Protein AF-A0A920HIL3-F1 (afdb_monomer_lite)

Radius of gyration: 23.77 Å; chains: 1; bounding box: 67×42×38 Å

Secondary structure (DSSP, 8-state):
-PPPEE-HHHHHHHHHS--TT-HHHHHHHHHHHHHH-S-SEE-HHHHHHHSTTS---PPP--S----THHHHHHHHHHHHHHHHHHHHHHHHHHHT-

pLDDT: mean 79.43, std 16.53, range [40.5, 94.56]

Foldseek 3Di:
DDAAAEDPVLVVVLVPDDCVPVVVLVVVLVVCCVPPDPDRYDYNVVSQVSDPPPDPPDDDDPPDPPPVCVVVVVVVVVVVVVVVVVVVVVVVVVVVD

Structure (mmCIF, N/CA/C/O backbone):
data_AF-A0A920HIL3-F1
#
_entry.id   AF-A0A920HIL3-F1
#
loop_
_atom_site.group_PDB
_atom_site.id
_atom_site.type_symbol
_atom_site.label_atom_id
_atom_site.label_alt_id
_atom_site.label_comp_id
_atom_site.label_asym_id
_atom_site.label_entity_id
_atom_site.label_seq_id
_atom_site.pdbx_PDB_ins_code
_atom_site.Cartn_x
_atom_site.Cartn_y
_atom_site.Cartn_z
_atom_site.occupancy
_atom_site.B_iso_or_equiv
_atom_site.auth_seq_id
_atom_site.auth_comp_id
_atom_site.auth_asym_id
_atom_site.auth_atom_id
_atom_site.pdbx_PDB_model_num
ATOM 1 N N . MET A 1 1 ? 1.845 -12.817 13.465 1.00 66.00 1 MET A N 1
ATOM 2 C CA . MET A 1 1 ? 1.633 -11.357 13.571 1.00 66.00 1 MET A CA 1
ATOM 3 C C . MET A 1 1 ? 0.249 -11.119 14.157 1.00 66.00 1 MET A C 1
ATOM 5 O O . MET A 1 1 ? -0.644 -11.885 13.805 1.00 66.00 1 MET A O 1
ATOM 9 N N . PRO A 1 2 ? 0.064 -10.149 15.068 1.00 75.69 2 PRO A N 1
ATOM 10 C CA . PRO A 1 2 ? -1.256 -9.840 15.612 1.00 75.69 2 PRO A CA 1
ATOM 11 C C . PRO A 1 2 ? -2.175 -9.349 14.494 1.00 75.69 2 PRO A C 1
ATOM 13 O O . PRO A 1 2 ? -1.751 -8.544 13.664 1.00 75.69 2 PRO A O 1
ATOM 16 N N . THR A 1 3 ? -3.419 -9.822 14.478 1.00 84.25 3 THR A N 1
ATOM 17 C CA . THR A 1 3 ? -4.412 -9.422 13.476 1.00 84.25 3 THR A CA 1
ATOM 18 C C . THR A 1 3 ? -4.691 -7.927 13.565 1.00 84.25 3 THR A C 1
ATOM 20 O O . THR A 1 3 ? -4.977 -7.421 14.651 1.00 84.25 3 THR A O 1
ATOM 23 N N . LEU A 1 4 ? -4.634 -7.248 12.424 1.00 90.19 4 LEU A N 1
ATOM 24 C CA . LEU A 1 4 ? -5.006 -5.848 12.276 1.00 90.19 4 LEU A CA 1
ATOM 25 C C . LEU A 1 4 ? -6.444 -5.757 11.753 1.00 90.19 4 LEU A C 1
ATOM 27 O O . LEU A 1 4 ? -6.870 -6.589 10.951 1.00 90.19 4 LEU A O 1
ATOM 31 N N . ARG A 1 5 ? -7.194 -4.765 12.222 1.00 93.62 5 ARG A N 1
ATOM 32 C CA . ARG A 1 5 ? -8.568 -4.474 11.819 1.00 93.62 5 ARG A CA 1
ATOM 33 C C . ARG A 1 5 ? -8.643 -3.045 11.308 1.00 93.62 5 ARG A C 1
ATOM 35 O O . ARG A 1 5 ? -8.101 -2.134 11.920 1.00 93.62 5 ARG A O 1
ATOM 42 N N . LEU A 1 6 ? -9.307 -2.878 10.175 1.00 94.19 6 LEU A N 1
ATOM 43 C CA . LEU A 1 6 ? -9.645 -1.576 9.620 1.00 94.19 6 LEU A CA 1
ATOM 44 C C . LEU A 1 6 ? -11.068 -1.222 10.050 1.00 94.19 6 LEU A C 1
ATOM 46 O O . LEU A 1 6 ? -11.942 -2.094 10.040 1.00 94.19 6 LEU A O 1
ATOM 50 N N . ASP A 1 7 ? -11.314 0.044 10.354 1.00 94.38 7 ASP A N 1
ATOM 51 C CA . ASP A 1 7 ? -12.670 0.554 10.536 1.00 94.38 7 ASP A CA 1
ATOM 52 C C . ASP A 1 7 ? -13.460 0.482 9.222 1.00 94.38 7 ASP A C 1
ATOM 54 O O . ASP A 1 7 ? -12.894 0.435 8.128 1.00 94.38 7 ASP A O 1
ATOM 58 N N . GLU A 1 8 ? -14.788 0.499 9.312 1.00 94.56 8 GLU A N 1
ATOM 59 C CA . GLU A 1 8 ? -15.676 0.314 8.157 1.00 94.56 8 GLU A CA 1
ATOM 60 C C . GLU A 1 8 ? -15.413 1.331 7.031 1.00 94.56 8 GLU A C 1
ATOM 62 O O . GLU A 1 8 ? -15.342 0.970 5.856 1.00 94.56 8 GLU A O 1
ATOM 67 N N . THR A 1 9 ? -15.160 2.591 7.387 1.00 92.75 9 THR A N 1
ATOM 68 C CA . THR A 1 9 ? -14.817 3.656 6.429 1.00 92.75 9 THR A CA 1
ATOM 69 C C . THR A 1 9 ? -13.471 3.411 5.744 1.00 92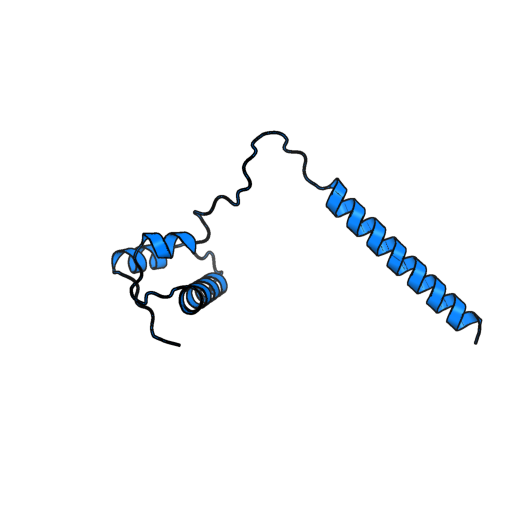.75 9 THR A C 1
ATOM 71 O O . THR A 1 9 ? -13.343 3.602 4.533 1.00 92.75 9 THR A O 1
ATOM 74 N N . ALA A 1 10 ? -12.477 2.918 6.487 1.00 93.31 10 ALA A N 1
ATOM 75 C CA . ALA A 1 10 ? -11.161 2.591 5.951 1.00 93.31 10 ALA A CA 1
ATOM 76 C C . ALA A 1 10 ? -11.237 1.392 4.992 1.00 93.31 10 ALA A C 1
ATOM 78 O O . ALA A 1 10 ? -10.620 1.409 3.927 1.00 93.31 10 ALA A O 1
ATOM 79 N N . GLN A 1 11 ? -12.050 0.382 5.319 1.00 93.88 11 GLN A N 1
ATOM 80 C CA . GLN A 1 11 ? -12.308 -0.749 4.423 1.00 93.88 11 GLN A CA 1
ATOM 81 C C . GLN A 1 11 ? -12.932 -0.290 3.101 1.00 93.88 11 GLN A C 1
ATOM 83 O O . GLN A 1 11 ? -12.454 -0.675 2.035 1.00 93.88 11 GLN A O 1
ATOM 88 N N . GLN A 1 12 ? -13.949 0.578 3.154 1.00 93.81 12 GLN A N 1
ATOM 89 C CA . GLN A 1 12 ? -14.581 1.126 1.951 1.00 93.81 12 GLN A CA 1
ATOM 90 C C . GLN A 1 12 ? -13.575 1.860 1.059 1.00 93.81 12 GLN A C 1
ATOM 92 O O . GLN A 1 12 ? -13.543 1.628 -0.149 1.00 93.81 12 GLN A O 1
ATOM 97 N N . ILE A 1 13 ? -12.714 2.695 1.645 1.00 90.62 13 ILE A N 1
ATOM 98 C CA . ILE A 1 13 ? -11.687 3.432 0.900 1.00 90.62 13 ILE A CA 1
ATOM 99 C C . ILE A 1 13 ? -10.680 2.478 0.258 1.00 90.62 13 ILE A C 1
ATOM 101 O O . ILE A 1 13 ? -10.352 2.655 -0.914 1.00 90.62 13 ILE A O 1
ATOM 105 N N . LEU A 1 14 ? -10.215 1.461 0.991 1.00 91.25 14 LEU A N 1
ATOM 106 C CA . LEU A 1 14 ? -9.284 0.458 0.471 1.00 91.25 14 LEU A CA 1
ATOM 107 C C . LEU A 1 14 ? -9.879 -0.298 -0.729 1.00 91.25 14 LEU A C 1
ATOM 109 O O . LEU A 1 14 ? -9.178 -0.539 -1.711 1.00 91.25 14 LEU A O 1
ATOM 113 N N . CYS A 1 15 ? -11.169 -0.640 -0.667 1.00 90.94 15 CYS A N 1
ATOM 114 C CA . CYS A 1 15 ? -11.887 -1.304 -1.756 1.00 90.94 15 CYS A CA 1
ATOM 115 C C . CYS A 1 15 ? -12.132 -0.393 -2.967 1.00 90.94 15 CYS A C 1
ATOM 117 O O . CYS A 1 15 ? -12.153 -0.880 -4.093 1.00 90.94 15 CYS A O 1
ATOM 119 N N . GLN A 1 16 ? -12.312 0.912 -2.753 1.00 90.12 16 GLN A N 1
ATOM 120 C CA . GLN A 1 16 ? -12.480 1.897 -3.826 1.00 90.12 16 GLN A CA 1
ATOM 121 C C . GLN A 1 16 ? -11.161 2.273 -4.510 1.00 90.12 16 GLN A C 1
ATOM 123 O O . GLN A 1 16 ? -11.189 2.887 -5.578 1.00 90.12 16 GLN A O 1
ATOM 128 N N . GLN A 1 17 ? -10.009 1.944 -3.915 1.00 87.06 17 GLN A N 1
ATOM 129 C CA . GLN A 1 17 ? -8.724 2.224 -4.545 1.00 87.06 17 GLN A CA 1
ATOM 130 C C . GLN A 1 17 ? -8.560 1.441 -5.843 1.00 87.06 17 GLN A C 1
ATOM 132 O O . GLN A 1 17 ? -8.724 0.221 -5.896 1.00 87.06 17 GLN A O 1
ATOM 137 N N . ASP A 1 18 ? -8.162 2.160 -6.887 1.00 84.75 18 ASP A N 1
ATOM 138 C CA . ASP A 1 18 ? -7.837 1.555 -8.165 1.00 84.75 18 ASP A CA 1
ATOM 139 C C . ASP A 1 18 ? -6.389 1.064 -8.162 1.00 84.75 18 ASP A C 1
ATOM 141 O O . ASP A 1 18 ? -5.437 1.828 -8.323 1.00 84.75 18 ASP A O 1
ATOM 145 N N . TRP A 1 19 ? -6.233 -0.244 -7.984 1.00 85.69 19 TRP A N 1
ATOM 146 C CA . TRP A 1 19 ? -4.931 -0.900 -7.972 1.00 85.69 19 TRP A CA 1
ATOM 147 C C . TRP A 1 19 ? -4.316 -1.043 -9.369 1.00 85.69 19 TRP A C 1
ATOM 149 O O . TRP A 1 19 ? -3.178 -1.495 -9.460 1.00 85.69 19 TRP A O 1
ATOM 159 N N . LYS A 1 20 ? -5.029 -0.703 -10.461 1.00 84.00 20 LYS A N 1
ATOM 160 C CA . LYS A 1 20 ? -4.541 -0.764 -11.859 1.00 84.00 20 LYS A CA 1
ATOM 161 C C . LYS A 1 20 ? -3.808 -2.074 -12.212 1.00 84.00 20 LYS A C 1
ATOM 163 O O . LYS A 1 20 ? -2.818 -2.074 -12.936 1.00 84.00 20 LYS A O 1
ATOM 168 N N . GLY A 1 21 ? -4.265 -3.204 -11.665 1.00 80.94 21 GLY A N 1
ATOM 169 C CA . GLY A 1 21 ? -3.644 -4.525 -11.856 1.00 80.94 21 GLY A CA 1
ATOM 170 C C . GLY A 1 21 ? -2.428 -4.826 -10.963 1.00 80.94 21 GLY A C 1
ATOM 171 O O . GLY A 1 21 ? -1.892 -5.932 -11.008 1.00 80.94 21 GLY A O 1
ATOM 172 N N . A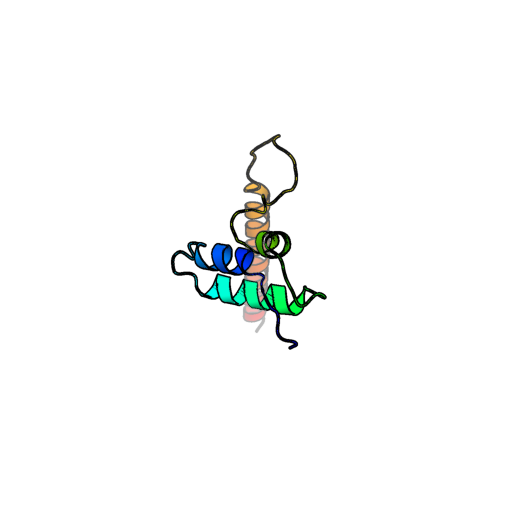SN A 1 22 ? -2.007 -3.900 -10.102 1.00 87.94 22 ASN A N 1
ATOM 173 C CA . ASN A 1 22 ? -0.878 -4.054 -9.189 1.00 87.94 22 ASN A CA 1
ATOM 174 C C . ASN A 1 22 ? -1.302 -4.578 -7.807 1.00 87.94 22 ASN A C 1
ATOM 176 O O . ASN A 1 22 ? -1.171 -3.913 -6.780 1.00 87.94 22 ASN A O 1
ATOM 180 N N . ILE A 1 23 ? -1.753 -5.831 -7.759 1.00 87.88 23 ILE A N 1
ATOM 181 C CA . ILE A 1 23 ? -2.138 -6.493 -6.498 1.00 87.88 23 ILE A CA 1
ATOM 182 C C . ILE A 1 23 ? -0.974 -6.631 -5.500 1.00 87.88 23 ILE A C 1
ATOM 184 O O . ILE A 1 23 ? -1.192 -6.836 -4.306 1.00 87.88 23 ILE A O 1
ATOM 188 N N . ARG A 1 24 ? 0.279 -6.485 -5.958 1.00 93.31 24 ARG A N 1
ATOM 189 C CA . ARG A 1 24 ? 1.460 -6.516 -5.086 1.00 93.31 24 ARG A CA 1
ATOM 190 C C . ARG A 1 24 ? 1.530 -5.278 -4.199 1.00 93.31 24 ARG A C 1
ATOM 192 O O . ARG A 1 24 ? 1.973 -5.396 -3.065 1.00 93.31 24 ARG A O 1
ATOM 199 N N . GLN A 1 25 ? 1.073 -4.120 -4.678 1.00 89.69 25 GLN A N 1
ATOM 200 C CA . GLN A 1 25 ? 1.004 -2.908 -3.857 1.00 89.69 25 GLN A CA 1
ATOM 201 C C . GLN A 1 25 ? 0.055 -3.086 -2.673 1.00 89.69 25 GLN A C 1
ATOM 203 O O . GLN A 1 25 ? 0.428 -2.732 -1.559 1.00 89.69 25 GLN A O 1
ATOM 208 N N . LEU A 1 26 ? -1.112 -3.702 -2.887 1.00 91.25 26 LEU A N 1
ATOM 209 C CA . LEU A 1 26 ? -2.045 -4.020 -1.803 1.00 91.25 26 LEU A CA 1
ATOM 210 C C . LEU A 1 26 ? -1.372 -4.901 -0.743 1.00 91.25 26 LEU A C 1
ATOM 212 O O . LEU A 1 26 ? -1.455 -4.610 0.449 1.00 91.25 26 LEU A O 1
ATOM 216 N N . ARG A 1 27 ? -0.655 -5.945 -1.180 1.00 91.50 27 ARG A N 1
ATOM 217 C CA . ARG A 1 27 ? 0.092 -6.824 -0.273 1.00 91.50 27 ARG A CA 1
ATOM 218 C C . ARG A 1 27 ? 1.164 -6.061 0.506 1.00 91.50 27 ARG A C 1
ATOM 220 O O . ARG A 1 27 ? 1.233 -6.198 1.721 1.00 91.50 27 ARG A O 1
ATOM 227 N N . ASN A 1 28 ? 1.954 -5.235 -0.179 1.00 91.69 28 ASN A N 1
ATOM 228 C CA . ASN A 1 28 ? 3.009 -4.437 0.443 1.00 91.69 28 ASN A CA 1
ATOM 229 C C . ASN A 1 28 ? 2.443 -3.472 1.494 1.00 91.69 28 ASN A C 1
ATOM 231 O O . ASN A 1 28 ? 3.015 -3.348 2.570 1.00 91.69 28 ASN A O 1
ATOM 235 N N . ILE A 1 29 ? 1.314 -2.821 1.210 1.00 91.62 29 ILE A N 1
ATOM 236 C CA . ILE A 1 29 ? 0.645 -1.911 2.149 1.00 91.62 29 ILE A CA 1
ATOM 237 C C . ILE A 1 29 ? 0.131 -2.675 3.373 1.00 91.62 29 ILE A C 1
ATOM 239 O O . ILE A 1 29 ? 0.347 -2.241 4.502 1.00 91.62 29 ILE A O 1
ATOM 243 N N . ALA A 1 30 ? -0.488 -3.842 3.177 1.00 91.19 30 ALA A N 1
ATOM 244 C CA . ALA A 1 30 ? -0.934 -4.687 4.284 1.00 91.19 30 ALA A CA 1
ATOM 245 C C . ALA A 1 30 ? 0.237 -5.161 5.168 1.00 91.19 30 ALA A C 1
ATOM 247 O O . ALA A 1 30 ? 0.139 -5.128 6.395 1.00 91.19 30 ALA A O 1
ATOM 248 N N . GLU A 1 31 ? 1.357 -5.557 4.555 1.00 92.38 31 GLU A N 1
ATOM 249 C CA . GLU A 1 31 ? 2.588 -5.921 5.265 1.00 92.38 31 GLU A CA 1
ATOM 250 C C . GLU A 1 31 ? 3.152 -4.726 6.049 1.00 92.38 31 GLU A C 1
ATOM 252 O O . GLU A 1 31 ? 3.441 -4.860 7.238 1.00 92.38 31 GLU A O 1
ATOM 257 N N . GLN A 1 32 ? 3.247 -3.549 5.421 1.00 91.38 32 GLN A N 1
ATOM 258 C CA . GLN A 1 32 ? 3.717 -2.319 6.062 1.00 91.38 32 GLN A CA 1
ATOM 259 C C . GLN A 1 32 ? 2.869 -1.955 7.280 1.00 91.38 32 GLN A C 1
ATOM 261 O O . GLN A 1 32 ? 3.425 -1.784 8.362 1.00 91.38 32 GLN A O 1
ATOM 266 N N . MET A 1 33 ? 1.541 -1.920 7.142 1.00 91.25 33 MET A N 1
ATOM 267 C CA . MET A 1 33 ? 0.637 -1.643 8.263 1.00 91.25 33 MET A CA 1
ATOM 268 C C . MET A 1 33 ? 0.808 -2.670 9.388 1.00 91.25 33 MET A C 1
ATOM 270 O O . MET A 1 33 ? 0.871 -2.307 10.557 1.00 91.25 33 MET A O 1
ATOM 274 N N . SER A 1 34 ? 0.952 -3.959 9.062 1.00 90.12 34 SER A N 1
ATOM 275 C CA . SER A 1 34 ? 1.120 -5.003 10.080 1.00 90.12 34 SER A CA 1
ATOM 276 C C . SER A 1 34 ? 2.440 -4.902 10.862 1.00 90.12 34 SER A C 1
ATOM 278 O O . SER A 1 34 ? 2.505 -5.401 11.994 1.00 90.12 34 SER A O 1
ATOM 280 N N . ILE A 1 35 ? 3.487 -4.330 10.257 1.00 91.06 35 ILE A N 1
ATOM 281 C CA . ILE A 1 35 ? 4.822 -4.175 10.854 1.00 91.06 35 ILE A CA 1
ATOM 282 C C . ILE A 1 35 ? 4.934 -2.854 11.621 1.00 91.06 35 ILE A C 1
ATOM 284 O O . ILE A 1 35 ? 5.458 -2.842 12.734 1.00 91.06 35 ILE A O 1
ATOM 288 N N . LEU A 1 36 ? 4.482 -1.755 11.016 1.00 90.69 36 LEU A N 1
ATOM 289 C CA . LEU A 1 36 ? 4.738 -0.396 11.493 1.00 90.69 36 LEU A CA 1
ATOM 290 C C . LEU A 1 36 ? 3.730 0.056 12.550 1.00 90.69 36 LEU A C 1
ATOM 292 O O . LEU A 1 36 ? 4.096 0.805 13.457 1.00 90.69 36 LEU A O 1
ATOM 296 N N . GLU A 1 37 ? 2.488 -0.424 12.476 1.00 92.50 37 GLU A N 1
ATOM 297 C CA . GLU A 1 37 ? 1.449 0.017 13.396 1.00 92.50 37 GLU A CA 1
ATOM 298 C C . GLU A 1 37 ? 1.513 -0.718 14.734 1.00 92.50 37 GLU A C 1
ATOM 300 O O . GLU A 1 37 ? 1.513 -1.954 14.837 1.00 92.50 37 GLU A O 1
ATOM 305 N N . LYS A 1 38 ? 1.552 0.081 15.802 1.00 89.38 38 LYS A N 1
ATOM 306 C CA . LYS A 1 38 ? 1.437 -0.421 17.174 1.00 89.38 38 LYS A CA 1
ATOM 307 C C . LYS A 1 38 ? -0.017 -0.760 17.486 1.00 89.38 38 LYS A C 1
ATOM 309 O O . LYS A 1 38 ? -0.285 -1.828 18.045 1.00 89.38 38 LYS A O 1
ATOM 314 N N . GLU A 1 39 ? -0.932 0.121 17.086 1.00 89.25 39 GLU A N 1
ATOM 315 C CA . GLU A 1 39 ? -2.371 -0.069 17.230 1.00 89.25 39 GLU A CA 1
ATOM 316 C C . GLU A 1 39 ? -2.901 -1.104 16.235 1.00 89.25 39 GLU A C 1
ATOM 318 O O . GLU A 1 39 ? -2.371 -1.291 15.142 1.00 89.25 39 GLU A O 1
ATOM 323 N N . ARG A 1 40 ? -3.937 -1.839 16.648 1.00 90.25 40 ARG A N 1
ATOM 324 C CA . ARG A 1 40 ? -4.516 -2.933 15.848 1.00 90.25 40 ARG A CA 1
ATOM 325 C C . ARG A 1 40 ? -5.868 -2.597 15.250 1.00 90.25 40 ARG A C 1
ATOM 327 O O . ARG A 1 40 ? -6.325 -3.364 14.414 1.00 90.25 40 ARG A O 1
ATOM 334 N N . ASN A 1 41 ? -6.465 -1.479 15.645 1.00 92.88 41 ASN A N 1
ATOM 335 C CA . ASN A 1 41 ? -7.656 -0.927 15.019 1.00 92.88 41 ASN A CA 1
ATOM 336 C C . ASN A 1 41 ? -7.224 0.354 14.316 1.00 92.88 41 ASN A C 1
ATOM 338 O O . ASN A 1 41 ? -6.786 1.289 14.976 1.00 92.88 41 ASN A O 1
ATOM 342 N N . LEU A 1 42 ? -7.279 0.353 12.991 1.00 92.69 42 LEU A N 1
ATOM 343 C CA . LEU A 1 42 ? -6.835 1.467 12.173 1.00 92.69 42 LEU A CA 1
ATOM 344 C C . LEU A 1 42 ? -8.028 2.178 11.553 1.00 92.69 42 LEU A C 1
ATOM 346 O O . LEU A 1 42 ? -8.921 1.562 10.966 1.00 92.69 42 LEU A O 1
ATOM 350 N N . ASN A 1 43 ? -7.973 3.498 11.627 1.00 93.12 43 ASN A N 1
ATOM 351 C CA . ASN A 1 43 ? -8.953 4.382 11.031 1.00 93.12 43 ASN A CA 1
ATOM 352 C C . ASN A 1 43 ? -8.560 4.781 9.595 1.00 93.12 43 ASN A C 1
ATOM 354 O O . ASN A 1 43 ? -7.512 4.424 9.055 1.00 93.12 43 ASN A O 1
ATOM 358 N N . THR A 1 44 ? -9.414 5.581 8.966 1.00 91.12 44 THR A N 1
ATOM 359 C CA . THR A 1 44 ? -9.178 6.089 7.609 1.00 91.12 44 THR A CA 1
ATOM 360 C C . THR A 1 44 ? -7.916 6.955 7.506 1.00 91.12 44 THR A C 1
ATOM 362 O O . THR A 1 44 ? -7.232 6.932 6.483 1.00 91.12 44 THR A O 1
ATOM 365 N N . GLU A 1 45 ? -7.593 7.733 8.539 1.00 90.56 45 GLU A N 1
ATOM 366 C CA . GLU A 1 45 ? -6.427 8.622 8.529 1.00 90.56 45 GLU A CA 1
ATOM 367 C C . GLU A 1 45 ? -5.131 7.823 8.437 1.00 90.56 45 GLU A C 1
ATOM 369 O O . GLU A 1 45 ? -4.333 8.068 7.537 1.00 90.56 45 GLU A O 1
ATOM 374 N N . THR A 1 46 ? -4.957 6.818 9.295 1.00 90.88 46 THR A N 1
ATOM 375 C CA . THR A 1 46 ? -3.792 5.919 9.262 1.00 90.88 46 THR A CA 1
ATOM 376 C C . THR A 1 46 ? -3.671 5.215 7.912 1.00 90.88 46 THR A C 1
ATOM 378 O O . THR A 1 46 ? -2.626 5.322 7.276 1.00 90.88 46 THR A O 1
ATOM 381 N N . LEU A 1 47 ? -4.752 4.621 7.389 1.00 91.62 47 LEU A N 1
ATOM 382 C CA . LEU A 1 47 ? -4.751 3.979 6.069 1.00 91.62 47 LEU A CA 1
ATOM 383 C C . LEU A 1 47 ? -4.302 4.931 4.943 1.00 91.62 47 LEU A C 1
ATOM 385 O O . LEU A 1 47 ? -3.525 4.532 4.075 1.00 91.62 47 LEU A O 1
ATOM 389 N N . ASN A 1 48 ? -4.755 6.189 4.953 1.00 89.69 48 ASN A N 1
ATOM 390 C CA . ASN A 1 48 ? -4.407 7.169 3.918 1.00 89.69 48 ASN A CA 1
ATOM 391 C C . ASN A 1 48 ? -2.898 7.438 3.806 1.00 89.69 48 ASN A C 1
ATOM 393 O O . ASN A 1 48 ? -2.445 7.790 2.718 1.00 89.69 48 ASN A O 1
ATOM 397 N N . HIS A 1 49 ? -2.124 7.253 4.881 1.00 89.62 49 HIS A N 1
ATOM 398 C CA . HIS A 1 49 ? -0.666 7.398 4.842 1.00 89.62 49 HIS A CA 1
ATOM 399 C C . HIS A 1 49 ? 0.005 6.303 4.004 1.00 89.62 49 HIS A C 1
ATOM 401 O O . HIS A 1 49 ? 1.082 6.519 3.461 1.00 89.62 49 HIS A O 1
ATOM 407 N N . TYR A 1 50 ? -0.634 5.143 3.860 1.00 89.69 50 TYR A N 1
ATOM 408 C CA . TYR A 1 50 ? -0.091 4.017 3.104 1.00 89.69 50 TYR A CA 1
ATOM 409 C C . TYR A 1 50 ? -0.581 3.977 1.652 1.00 89.69 50 TYR A C 1
ATOM 411 O O . TYR A 1 50 ? 0.026 3.314 0.811 1.00 89.69 50 TYR A O 1
ATOM 419 N N . LEU A 1 51 ? -1.677 4.671 1.333 1.00 89.00 51 LEU A N 1
ATOM 420 C CA . LEU A 1 51 ? -2.256 4.638 -0.006 1.00 89.00 51 LEU A CA 1
ATOM 421 C C . LEU A 1 51 ? -1.415 5.431 -1.025 1.00 89.00 51 LEU A C 1
ATOM 423 O O . LEU A 1 51 ? -0.947 6.533 -0.732 1.00 89.00 51 LEU A O 1
ATOM 427 N N . PRO A 1 52 ? -1.282 4.929 -2.267 1.00 77.00 52 PRO A N 1
ATOM 428 C CA . PRO A 1 52 ? -0.321 5.436 -3.251 1.00 77.00 52 PRO A CA 1
ATOM 429 C C . PRO A 1 52 ? -0.590 6.848 -3.814 1.00 77.00 52 PRO A C 1
ATOM 431 O O . PRO A 1 52 ? 0.167 7.294 -4.670 1.00 77.00 52 PRO A O 1
ATOM 434 N N . ASN A 1 53 ? -1.605 7.581 -3.342 1.00 66.50 53 ASN A N 1
ATOM 435 C CA . ASN A 1 53 ? -2.071 8.825 -3.974 1.00 66.50 53 ASN A CA 1
ATOM 436 C C . ASN A 1 53 ? -2.130 10.069 -3.064 1.00 66.50 53 ASN A C 1
ATOM 438 O O . ASN A 1 53 ? -2.624 11.101 -3.514 1.00 66.50 53 ASN A O 1
ATOM 442 N N . LYS A 1 54 ? -1.656 10.025 -1.808 1.00 55.41 54 LYS A N 1
ATOM 443 C CA . LYS A 1 54 ? -1.750 11.199 -0.906 1.00 55.41 54 LYS A CA 1
ATOM 444 C C . LYS A 1 54 ? -0.477 11.645 -0.203 1.00 55.41 54 LYS A C 1
ATOM 446 O O . LYS A 1 54 ? -0.512 12.686 0.445 1.00 55.41 54 LYS A O 1
ATOM 451 N N . ILE A 1 55 ? 0.644 10.953 -0.374 1.00 49.09 55 ILE A N 1
ATOM 452 C CA . ILE A 1 55 ? 1.935 11.529 0.003 1.00 49.09 55 ILE A CA 1
ATOM 453 C C . ILE A 1 55 ? 2.452 12.301 -1.216 1.00 49.09 55 ILE A C 1
ATOM 455 O O . ILE A 1 55 ? 2.972 11.669 -2.142 1.00 49.09 55 ILE A O 1
ATOM 459 N N . PRO A 1 56 ? 2.350 13.646 -1.268 1.00 45.38 56 PRO A N 1
ATOM 460 C CA . PRO A 1 56 ? 3.311 14.385 -2.062 1.00 45.38 56 PRO A CA 1
ATOM 461 C C . PRO A 1 56 ? 4.674 13.987 -1.504 1.00 45.38 56 PRO A C 1
ATOM 463 O O . PRO A 1 56 ? 4.961 14.203 -0.326 1.00 45.38 56 PRO A O 1
ATOM 466 N N . LYS A 1 57 ? 5.483 13.322 -2.328 1.00 49.50 57 LYS A N 1
ATOM 467 C CA . LYS A 1 57 ? 6.898 13.103 -2.046 1.00 49.50 57 LYS A CA 1
ATOM 468 C C . LYS A 1 57 ? 7.538 14.487 -1.917 1.00 49.50 57 LYS A C 1
ATOM 470 O O . LYS A 1 57 ? 7.985 15.047 -2.908 1.00 49.50 57 LYS A O 1
ATOM 475 N N . LEU A 1 58 ? 7.496 15.090 -0.736 1.00 53.66 58 LEU A N 1
ATOM 476 C CA . LEU A 1 58 ? 8.293 16.275 -0.449 1.00 53.66 58 LEU A CA 1
ATOM 477 C C . LEU A 1 58 ? 9.747 15.797 -0.277 1.00 53.66 58 LEU A C 1
ATOM 479 O O . LEU A 1 58 ? 9.988 14.708 0.245 1.00 53.66 58 LEU A O 1
ATOM 483 N N . PRO A 1 59 ? 10.708 16.591 -0.755 1.00 45.62 59 PRO A N 1
ATOM 484 C CA . PRO A 1 59 ? 11.041 17.800 -0.034 1.00 45.62 59 PRO A CA 1
ATOM 485 C C . PRO A 1 59 ? 10.420 19.030 -0.683 1.00 45.62 59 PRO A C 1
ATOM 487 O O . PRO A 1 59 ? 10.252 19.121 -1.896 1.00 45.62 59 PRO A O 1
ATOM 490 N N . ALA A 1 60 ? 10.061 19.993 0.159 1.00 61.94 60 ALA A N 1
ATOM 491 C CA . ALA A 1 60 ? 9.691 21.320 -0.288 1.00 61.94 60 ALA A CA 1
ATOM 492 C C . ALA A 1 60 ? 10.875 21.969 -1.022 1.00 61.94 60 ALA A C 1
ATOM 494 O O . ALA A 1 60 ? 11.918 22.196 -0.414 1.00 61.94 60 ALA A O 1
ATOM 495 N N . ARG A 1 61 ? 10.683 22.302 -2.302 1.00 43.56 61 ARG A N 1
ATOM 496 C CA . ARG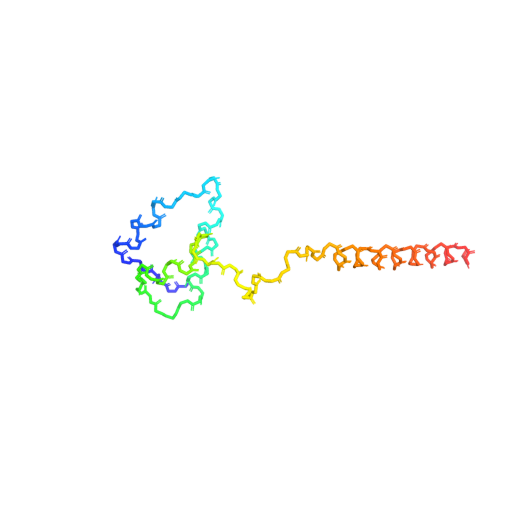 A 1 61 ? 10.987 23.613 -2.901 1.00 43.56 61 ARG A CA 1
ATOM 497 C C . ARG A 1 61 ? 10.477 23.646 -4.344 1.00 43.56 61 ARG A C 1
ATOM 499 O O . ARG A 1 61 ? 10.822 22.787 -5.142 1.00 43.56 61 ARG A O 1
ATOM 506 N N . LEU A 1 62 ? 9.647 24.643 -4.650 1.00 50.78 62 LEU A N 1
ATOM 507 C CA . LEU A 1 62 ? 9.147 24.964 -5.993 1.00 50.78 62 LEU A CA 1
ATOM 508 C C . LEU A 1 62 ? 10.059 25.997 -6.681 1.00 50.78 62 LEU A C 1
ATOM 510 O O . LEU A 1 62 ? 9.588 26.845 -7.423 1.00 50.78 62 LEU A O 1
ATOM 514 N N . ASP A 1 63 ? 11.365 25.934 -6.443 1.00 40.50 63 ASP A N 1
ATOM 515 C CA . ASP A 1 63 ? 12.330 26.770 -7.152 1.00 40.50 63 ASP A CA 1
ATOM 516 C C . ASP A 1 63 ? 13.335 25.828 -7.818 1.00 40.50 63 ASP A C 1
ATOM 518 O O . ASP A 1 63 ? 14.010 25.064 -7.135 1.00 40.50 63 ASP A O 1
ATOM 522 N N . ASP A 1 64 ? 13.379 25.874 -9.149 1.00 42.62 64 ASP A N 1
ATOM 523 C CA . ASP A 1 64 ? 14.238 25.102 -10.053 1.00 42.62 64 ASP A CA 1
ATOM 524 C C . ASP A 1 64 ? 13.863 23.627 -10.286 1.00 42.62 64 ASP A C 1
ATOM 526 O O . ASP A 1 64 ? 14.462 22.685 -9.769 1.00 42.62 64 ASP A O 1
ATOM 530 N N . ILE A 1 65 ? 12.955 23.425 -11.248 1.00 46.69 65 ILE A N 1
ATOM 531 C CA . ILE A 1 65 ? 12.998 22.258 -12.140 1.00 46.69 65 ILE A CA 1
ATOM 532 C C . ILE A 1 65 ? 14.328 22.333 -12.908 1.00 46.69 65 ILE A C 1
ATOM 534 O O . ILE A 1 65 ? 14.413 22.860 -14.015 1.00 46.69 65 ILE A O 1
ATOM 538 N N . LYS A 1 66 ? 15.393 21.838 -12.288 1.00 46.16 66 LYS A N 1
ATOM 539 C CA . LYS A 1 66 ? 16.589 21.358 -12.969 1.00 46.16 66 LYS A CA 1
ATOM 540 C C . LYS A 1 66 ? 16.717 19.911 -12.555 1.00 46.16 66 LYS A C 1
ATOM 542 O O . LYS A 1 66 ? 17.155 19.605 -11.453 1.00 46.16 66 LYS A O 1
ATOM 547 N N . GLU A 1 67 ? 16.215 19.041 -13.422 1.00 48.50 67 GLU A N 1
ATOM 548 C CA . GLU A 1 67 ? 16.424 17.607 -13.322 1.00 48.50 67 GLU A CA 1
ATOM 549 C C . GLU A 1 67 ? 17.886 17.333 -12.963 1.00 48.50 67 GLU A C 1
ATOM 551 O O . GLU A 1 67 ? 18.800 17.812 -13.638 1.00 48.50 67 GLU A O 1
ATOM 556 N N . ASP A 1 68 ? 18.094 16.516 -11.934 1.00 50.31 68 ASP A N 1
ATOM 557 C CA . ASP A 1 68 ? 19.394 16.013 -11.480 1.00 50.31 68 ASP A CA 1
ATOM 558 C C . ASP A 1 68 ? 20.002 14.998 -12.482 1.00 50.31 68 ASP A C 1
ATOM 560 O O . ASP A 1 68 ? 20.692 14.038 -12.135 1.00 50.31 68 ASP A O 1
ATOM 564 N N . ASN A 1 69 ? 19.725 15.210 -13.773 1.00 52.56 69 ASN A N 1
ATOM 565 C CA . ASN A 1 69 ? 20.282 14.489 -14.907 1.00 52.56 69 ASN A CA 1
ATOM 566 C C . ASN A 1 69 ? 21.810 14.578 -14.910 1.00 52.56 69 ASN A C 1
ATOM 568 O O . ASN A 1 69 ? 22.467 13.639 -15.350 1.00 52.56 69 ASN A O 1
ATOM 572 N N . SER A 1 70 ? 22.393 15.661 -14.390 1.00 57.38 70 SER A N 1
ATOM 573 C CA . SER A 1 70 ? 23.843 15.795 -14.240 1.00 57.38 70 SER A CA 1
ATOM 574 C C . SER A 1 70 ? 24.411 14.834 -13.196 1.00 57.38 70 SER A C 1
ATOM 576 O O . SER A 1 70 ? 25.429 14.204 -13.471 1.00 57.38 70 SER A O 1
ATOM 578 N N . SER A 1 71 ? 23.762 14.671 -12.039 1.00 56.09 71 SER A N 1
ATOM 579 C CA . SER A 1 71 ? 24.238 13.788 -10.967 1.00 56.09 71 SER A CA 1
ATOM 580 C C . SER A 1 71 ? 24.094 12.312 -11.354 1.00 56.09 71 SER A C 1
ATOM 582 O O . SER A 1 71 ? 25.069 11.561 -11.297 1.00 56.09 71 SER A O 1
ATOM 584 N N . PHE A 1 72 ? 22.943 11.924 -11.921 1.00 63.75 72 PHE A N 1
ATOM 585 C CA . PHE A 1 72 ? 22.747 10.566 -12.450 1.00 63.75 72 PHE A CA 1
ATOM 586 C C . PHE A 1 72 ? 23.658 10.258 -13.654 1.00 63.75 72 PHE A C 1
ATOM 588 O O . PHE A 1 72 ? 24.141 9.135 -13.812 1.00 63.75 72 PHE A O 1
ATOM 595 N N . SER A 1 73 ? 23.935 11.247 -14.514 1.00 71.31 73 SER A N 1
ATOM 596 C CA . SER A 1 73 ? 24.895 11.081 -15.613 1.00 71.31 73 SER A CA 1
ATOM 597 C C . SER A 1 73 ? 26.336 10.961 -15.111 1.00 71.31 73 SER A C 1
ATOM 599 O O . SER A 1 73 ? 27.081 10.131 -15.629 1.00 71.31 73 SER A O 1
ATOM 601 N N . SER A 1 74 ? 26.715 11.729 -14.086 1.00 75.19 74 SER A N 1
ATOM 602 C CA . SER A 1 74 ? 28.063 11.697 -13.502 1.00 75.19 74 SER A CA 1
ATOM 603 C C . SER A 1 74 ? 28.350 10.359 -12.824 1.00 75.19 74 SER A C 1
ATOM 605 O O . SER A 1 74 ? 29.414 9.779 -13.028 1.00 75.19 74 SER A O 1
ATOM 607 N N . GLU A 1 75 ? 27.390 9.819 -12.071 1.00 78.19 75 GLU A N 1
ATOM 608 C CA . GLU A 1 75 ? 27.558 8.528 -11.400 1.00 78.19 75 GLU A CA 1
ATOM 609 C C . GLU A 1 75 ? 27.739 7.386 -12.415 1.00 78.19 75 GLU A C 1
ATOM 611 O O . GLU A 1 75 ? 28.614 6.534 -12.254 1.00 78.19 75 GLU A O 1
ATOM 616 N N . ARG A 1 76 ? 27.004 7.429 -13.536 1.00 85.31 76 ARG A N 1
ATOM 617 C CA . ARG A 1 76 ? 27.160 6.478 -14.647 1.00 85.31 76 ARG A CA 1
ATOM 618 C C . ARG A 1 76 ? 28.539 6.565 -15.316 1.00 85.31 76 ARG A C 1
ATOM 620 O O . ARG A 1 76 ? 29.120 5.527 -15.628 1.00 85.31 76 ARG A O 1
ATOM 627 N N . GLU A 1 77 ? 29.073 7.766 -15.537 1.00 85.81 77 GLU A N 1
ATOM 628 C CA . GLU A 1 77 ? 30.419 7.947 -16.106 1.00 85.81 77 GLU A CA 1
ATOM 629 C C . GLU A 1 77 ? 31.520 7.427 -15.173 1.00 85.81 77 GLU A C 1
ATOM 631 O O . GLU A 1 77 ? 32.446 6.752 -15.629 1.00 85.81 77 GLU A O 1
ATOM 636 N N . ILE A 1 78 ? 31.390 7.666 -13.865 1.00 87.44 78 ILE A N 1
ATOM 637 C CA . ILE A 1 78 ? 32.322 7.150 -12.853 1.00 87.44 78 ILE A CA 1
ATOM 638 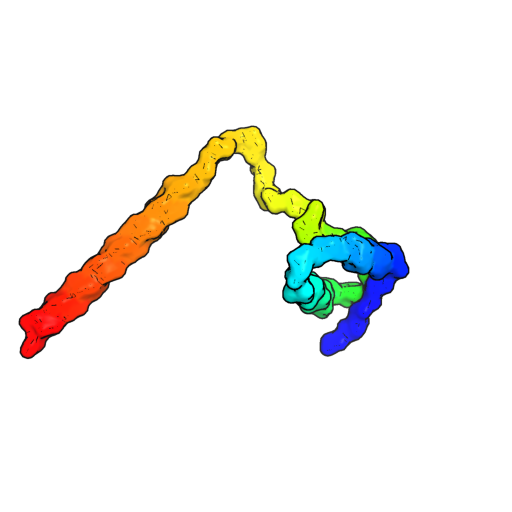C C . ILE A 1 78 ? 32.304 5.615 -12.840 1.00 87.44 78 ILE A C 1
ATOM 640 O O . ILE A 1 78 ? 33.362 4.986 -12.883 1.00 87.44 78 ILE A O 1
ATOM 644 N N . LEU A 1 79 ? 31.115 5.005 -12.850 1.00 87.75 79 LEU A N 1
ATOM 645 C CA . LEU A 1 79 ? 30.951 3.550 -12.911 1.00 87.75 79 LEU A CA 1
ATOM 646 C C . LEU A 1 79 ? 31.582 2.944 -14.172 1.00 87.75 79 LEU A C 1
ATOM 648 O O . LEU A 1 79 ? 32.275 1.931 -14.078 1.00 87.75 79 LEU A O 1
ATOM 652 N N . TYR A 1 80 ? 31.400 3.565 -15.342 1.00 92.44 80 TYR A N 1
ATOM 653 C CA . TYR A 1 80 ? 32.036 3.082 -16.570 1.00 92.44 80 TYR A CA 1
ATOM 654 C C . TYR A 1 80 ? 33.557 3.176 -16.526 1.00 92.44 80 TYR A C 1
ATOM 656 O O . TYR A 1 80 ? 34.225 2.267 -17.019 1.00 92.44 80 TYR A O 1
ATOM 664 N N . LYS A 1 81 ? 34.108 4.226 -15.911 1.00 90.75 81 LYS A N 1
ATOM 665 C CA . LYS A 1 81 ? 35.555 4.369 -15.756 1.00 90.75 81 LYS A CA 1
ATOM 666 C C . LYS A 1 81 ? 36.141 3.277 -14.858 1.00 90.75 81 LYS A C 1
ATOM 668 O O . LYS A 1 81 ? 37.078 2.608 -15.271 1.00 90.75 81 LYS A O 1
ATOM 673 N N . VAL A 1 82 ? 35.521 3.011 -13.706 1.00 91.12 82 VAL A N 1
ATOM 674 C CA . VAL A 1 82 ? 35.946 1.930 -12.794 1.00 91.12 82 VAL A CA 1
ATOM 675 C C . VAL A 1 82 ? 35.903 0.562 -13.481 1.00 91.12 82 VAL A C 1
ATOM 677 O O . VAL A 1 82 ? 36.847 -0.214 -13.376 1.00 91.12 82 VAL A O 1
ATOM 680 N N . LEU A 1 83 ? 34.830 0.261 -14.220 1.00 90.94 83 LEU A N 1
ATOM 681 C CA . LEU A 1 83 ? 34.709 -1.008 -14.946 1.00 90.94 83 LEU A CA 1
ATOM 682 C C . LEU A 1 83 ? 35.736 -1.142 -16.077 1.00 90.94 83 LEU A C 1
ATOM 684 O O . LEU A 1 83 ? 36.197 -2.249 -16.363 1.00 90.94 83 LEU A O 1
ATOM 688 N N . PHE A 1 84 ? 36.085 -0.036 -16.734 1.00 93.69 84 PHE A N 1
ATOM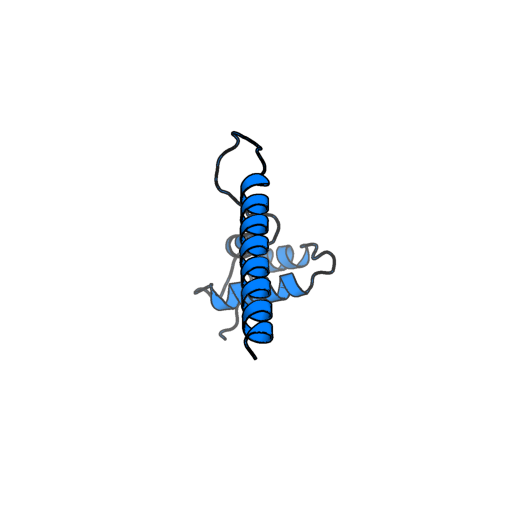 689 C CA . PHE A 1 84 ? 37.105 -0.025 -17.774 1.00 93.69 84 PHE A CA 1
ATOM 690 C C . PHE A 1 84 ? 38.503 -0.251 -17.192 1.00 93.69 84 PHE A C 1
ATOM 692 O O . PHE A 1 84 ? 39.236 -1.089 -17.716 1.00 93.69 84 PHE A O 1
ATOM 699 N N . ASP A 1 85 ? 38.825 0.413 -16.081 1.00 89.62 85 ASP A N 1
ATOM 700 C CA . ASP A 1 85 ? 40.094 0.239 -15.372 1.00 89.62 85 ASP A CA 1
ATOM 701 C C . ASP A 1 85 ? 40.234 -1.208 -14.868 1.00 89.62 85 ASP A C 1
ATOM 703 O O . ASP A 1 85 ? 41.222 -1.868 -15.171 1.00 89.62 85 ASP A O 1
ATOM 707 N N . MET A 1 86 ? 39.184 -1.784 -14.265 1.00 88.62 86 MET A N 1
ATOM 708 C CA . MET A 1 86 ? 39.171 -3.202 -13.865 1.00 88.62 86 MET A CA 1
ATOM 709 C C . MET A 1 86 ? 39.363 -4.160 -15.047 1.00 88.62 86 MET A C 1
ATOM 711 O O . MET A 1 86 ? 40.019 -5.193 -14.924 1.00 88.62 86 MET A O 1
ATOM 715 N N . LYS A 1 87 ? 38.780 -3.850 -16.211 1.00 87.69 87 LYS A N 1
ATOM 716 C CA . LYS A 1 87 ? 38.985 -4.646 -17.426 1.00 87.69 87 LYS A CA 1
ATOM 717 C C . LYS A 1 87 ? 40.430 -4.540 -17.919 1.00 87.69 87 LYS A C 1
ATOM 719 O O . LYS A 1 87 ? 40.951 -5.537 -18.419 1.00 87.69 87 LYS A O 1
ATOM 724 N N . SER A 1 88 ? 41.050 -3.365 -17.813 1.00 86.50 88 SER A N 1
ATOM 725 C CA . SER A 1 88 ? 42.467 -3.180 -18.136 1.00 86.50 88 SER A CA 1
ATOM 726 C C . SER A 1 88 ? 43.335 -4.003 -17.196 1.00 86.50 88 SER A C 1
ATOM 728 O O . SER A 1 88 ? 44.076 -4.849 -17.679 1.00 86.50 88 SER A O 1
ATOM 730 N N . ASP A 1 89 ? 43.132 -3.876 -15.883 1.00 82.44 89 ASP A N 1
ATOM 731 C CA . ASP A 1 89 ? 43.879 -4.623 -14.867 1.00 82.44 89 ASP A CA 1
ATOM 732 C C . ASP A 1 89 ? 43.776 -6.140 -15.084 1.00 82.44 89 ASP A C 1
ATOM 734 O O . ASP A 1 89 ? 44.769 -6.858 -14.986 1.00 82.44 89 ASP A O 1
ATOM 738 N N . LEU A 1 90 ? 42.589 -6.650 -15.441 1.00 83.94 90 LEU A N 1
ATOM 739 C CA . LEU A 1 90 ? 42.388 -8.064 -15.777 1.00 83.94 90 LEU A CA 1
ATOM 740 C C . LEU A 1 90 ? 43.112 -8.488 -17.061 1.00 83.94 90 LEU A C 1
ATOM 742 O O . LEU A 1 90 ? 43.611 -9.612 -17.139 1.00 83.94 90 LEU A O 1
ATOM 746 N N . ASN A 1 91 ? 43.152 -7.624 -18.076 1.00 81.06 91 ASN A N 1
ATOM 747 C CA . ASN A 1 91 ? 43.891 -7.896 -19.307 1.00 81.06 91 ASN A CA 1
ATOM 748 C C . ASN A 1 91 ? 45.403 -7.851 -19.069 1.00 81.06 91 ASN A C 1
ATOM 750 O O . ASN A 1 91 ? 46.111 -8.704 -19.600 1.00 81.06 91 ASN A O 1
ATOM 754 N N . ASP A 1 92 ? 45.878 -6.928 -18.237 1.00 80.19 92 ASP A N 1
ATOM 755 C CA . ASP A 1 92 ? 47.283 -6.799 -17.863 1.00 80.19 92 ASP A CA 1
ATOM 756 C C . ASP A 1 92 ? 47.728 -8.010 -17.028 1.00 80.19 92 ASP A C 1
ATOM 758 O O . ASP A 1 92 ? 48.733 -8.642 -17.358 1.00 80.19 92 ASP A O 1
ATOM 762 N N . LEU A 1 93 ? 46.915 -8.449 -16.057 1.00 73.38 93 LEU A N 1
ATOM 763 C CA . LEU A 1 93 ? 47.108 -9.709 -15.324 1.00 73.38 93 LEU A CA 1
ATOM 764 C C . LEU A 1 93 ? 47.177 -10.916 -16.261 1.00 73.38 93 LEU A C 1
ATOM 766 O O . LEU A 1 93 ? 48.066 -11.756 -16.131 1.00 73.38 93 LEU A O 1
ATOM 770 N N . LYS A 1 94 ? 46.266 -10.988 -17.23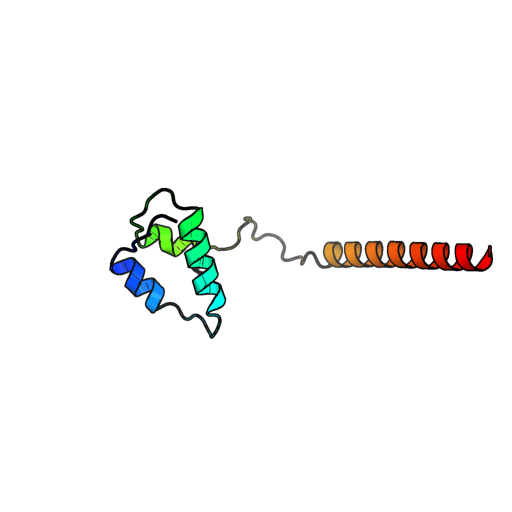5 1.00 69.69 94 LYS A N 1
ATOM 771 C CA . LYS A 1 94 ? 46.250 -12.056 -18.238 1.00 69.69 94 LYS A CA 1
ATOM 772 C C . LYS A 1 94 ? 47.458 -12.002 -19.180 1.00 69.69 94 LYS A C 1
ATOM 774 O O . LYS A 1 94 ? 47.844 -13.039 -19.696 1.00 69.69 94 LYS A O 1
ATOM 779 N N . SER A 1 95 ? 48.026 -10.821 -19.421 1.00 64.50 95 SER A N 1
ATOM 780 C CA . SER A 1 95 ? 49.230 -10.642 -20.244 1.00 64.50 95 SER A CA 1
ATOM 781 C C . SER A 1 95 ? 50.530 -10.955 -19.494 1.00 64.50 95 SER A C 1
ATOM 783 O O . SER A 1 95 ? 51.535 -11.281 -20.119 1.00 64.50 95 SER A O 1
ATOM 785 N N . SER A 1 96 ? 50.503 -10.874 -18.159 1.00 56.09 96 SER A N 1
ATOM 786 C CA . SER A 1 96 ? 51.620 -11.220 -17.270 1.00 56.09 96 SER A CA 1
ATOM 787 C C . SER A 1 96 ? 51.728 -12.715 -16.932 1.00 56.09 96 SER A C 1
ATOM 789 O O . SER A 1 96 ? 52.585 -13.093 -16.130 1.00 56.09 96 SER A O 1
ATOM 791 N N . LEU A 1 97 ? 50.872 -13.552 -17.532 1.00 51.31 97 LEU A N 1
ATOM 792 C CA . LEU A 1 97 ? 50.795 -15.004 -17.353 1.00 51.31 97 LEU A CA 1
ATOM 793 C C . LEU A 1 97 ? 51.039 -15.716 -18.688 1.00 51.31 97 LEU A C 1
ATOM 795 O O . LEU A 1 97 ? 51.770 -16.730 -18.676 1.00 51.31 97 LEU A O 1
#

Sequence (97 aa):
MPTLRLDETAQQILCQQDWKGNIRQLRNIAEQMSILEKERNLNTETLNHYLPNKIPKLPARLDDIKEDNSSFSSEREILYKVLFDMKSDLNDLKSSL